Protein AF-A0A2N0QJ60-F1 (afdb_monomer)

Secondary structure (DSSP, 8-state)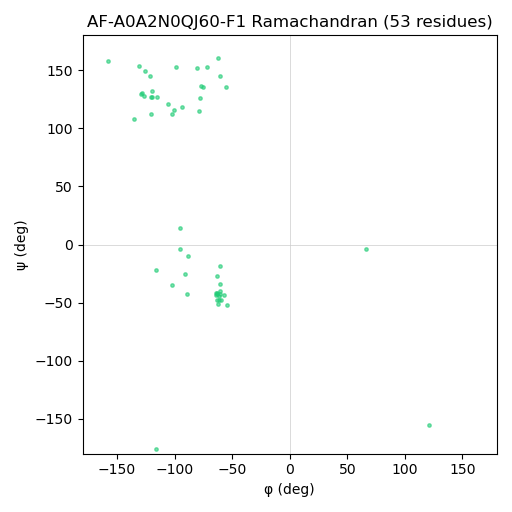:
-HHHHHHHHHHHHHHHHHS-SSS-EEEEEEETTEEEEEEEE-TT-SS-EEEE---

Nearest PDB structures (foldseek):
  4hn3-assembly2_D  TM=9.495E-01  e=3.970E-05  Listeria monocytogenes EGD-e
  4hn3-assembly1_A  TM=9.413E-01  e=1.537E-04  Listeria monocytogenes EGD-e
  4hn3-assembly2_C  TM=9.476E-01  e=1.989E-04  Listeria monocytogenes EGD-e
  2qx2-assembly1_A  TM=9.093E-01  e=9.504E-03  Staphylococcus aureus subsp. aureus Mu50
  3n2q-assembly1_A-2  TM=9.373E-01  e=1.811E-02  Bacillus cereus ATCC 14579

Solvent-accessible surface area (backbone atoms only — not comparable to full-atom values): 3393 Å² total; per-residue (Å²): 101,74,65,60,53,55,51,50,53,52,49,54,55,49,47,72,73,72,50,78,56,84,45,73,46,78,47,81,42,68,57,100,91,42,74,43,33,42,37,41,30,62,49,70,57,91,70,66,51,75,47,74,56,76,130

Organism: NCBI:txid588596

Foldseek 3Di:
DVVLVVVVVVVQVCCLVPPAQQAWDWDFDADPVGTQKIWTHHRPDNGIDIDGDDD

InterPro domains:
  IPR011426 CamS sex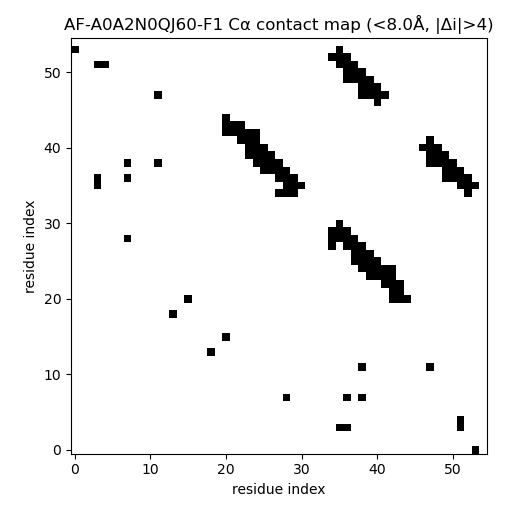 pheromone cAM373 [PF07537] (2-47)

Mean predicted aligned error: 2.58 Å

Radius of gyration: 11.39 Å; Cα contacts (8 Å, |Δi|>4): 70; chains: 1; boundin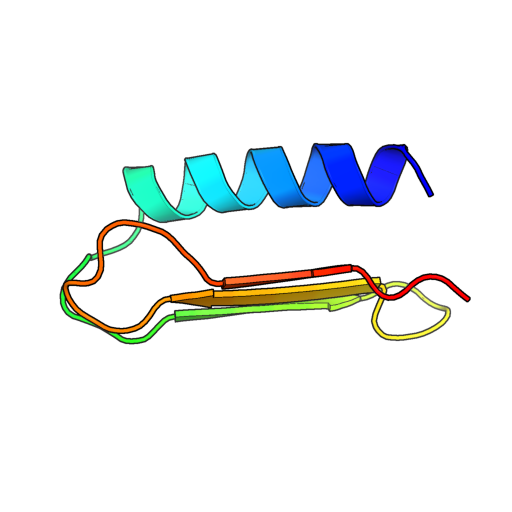g box: 30×16×28 Å

pLDDT: mean 95.11, std 5.4, range [64.44, 98.19]

Sequence (55 aa):
STEIIGFTQFLSGVMMNQLPNDVDIEVNITSVNGTEALILKEANEKEPFVHIYNY

Structure (mmCIF, N/CA/C/O backbone):
data_AF-A0A2N0QJ60-F1
#
_entry.id   AF-A0A2N0QJ60-F1
#
loop_
_atom_site.group_PDB
_atom_site.id
_atom_site.type_symbol
_atom_site.label_atom_id
_atom_site.label_alt_id
_atom_site.label_comp_id
_atom_site.label_asym_id
_atom_site.label_entity_id
_atom_site.label_seq_id
_atom_site.pdbx_PDB_ins_code
_atom_site.Cartn_x
_atom_site.Cartn_y
_atom_site.Cartn_z
_atom_site.occupancy
_atom_site.B_iso_or_equiv
_atom_site.auth_seq_id
_atom_site.auth_comp_id
_atom_site.auth_asym_id
_atom_site.auth_atom_id
_atom_site.pdbx_PDB_model_num
ATOM 1 N N . SER A 1 1 ? 14.874 3.052 -5.228 1.00 84.12 1 SER A N 1
ATOM 2 C CA . SER A 1 1 ? 14.730 4.250 -6.103 1.00 84.12 1 SER A CA 1
ATOM 3 C C . SER A 1 1 ? 13.825 5.293 -5.443 1.00 84.12 1 SER A C 1
ATOM 5 O O . SER A 1 1 ? 12.835 4.898 -4.838 1.00 84.12 1 SER A O 1
ATOM 7 N N . THR A 1 2 ? 14.123 6.599 -5.534 1.00 93.25 2 THR A N 1
ATOM 8 C CA . THR A 1 2 ? 13.309 7.677 -4.914 1.00 93.25 2 THR A CA 1
ATOM 9 C C . THR A 1 2 ? 11.871 7.725 -5.439 1.00 93.25 2 THR A C 1
ATOM 11 O O . THR A 1 2 ? 10.950 8.007 -4.678 1.00 93.25 2 THR A O 1
ATOM 14 N N . GLU A 1 3 ? 11.6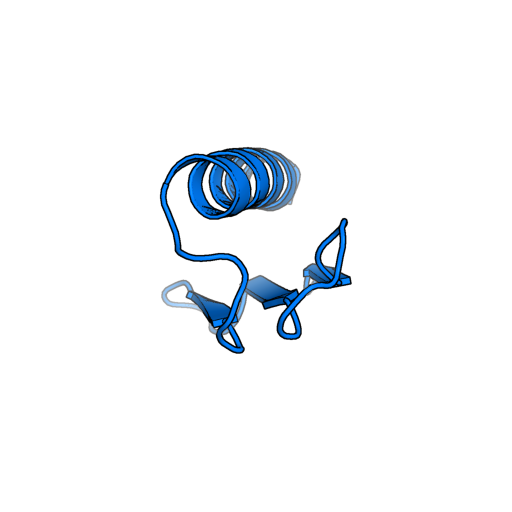64 7.405 -6.718 1.00 94.81 3 GLU A N 1
ATOM 15 C CA . GLU A 1 3 ? 10.334 7.363 -7.339 1.00 94.81 3 GLU A CA 1
ATOM 16 C C . GLU A 1 3 ? 9.422 6.327 -6.671 1.00 94.81 3 GLU A C 1
ATOM 18 O O . GLU A 1 3 ? 8.308 6.658 -6.274 1.00 94.81 3 GLU A O 1
ATOM 23 N N . ILE A 1 4 ? 9.925 5.104 -6.461 1.00 95.25 4 ILE A N 1
ATOM 24 C CA . ILE A 1 4 ? 9.183 4.021 -5.796 1.00 95.25 4 ILE A CA 1
ATOM 25 C C . ILE A 1 4 ? 8.791 4.419 -4.373 1.00 95.25 4 ILE A C 1
ATOM 27 O O . ILE A 1 4 ? 7.666 4.161 -3.951 1.00 95.25 4 ILE A O 1
ATOM 31 N N . ILE A 1 5 ? 9.682 5.100 -3.645 1.00 95.94 5 ILE A N 1
ATOM 32 C CA . ILE A 1 5 ? 9.384 5.595 -2.294 1.00 95.94 5 ILE A CA 1
ATOM 33 C C . ILE A 1 5 ? 8.226 6.599 -2.341 1.00 95.94 5 ILE A C 1
ATOM 35 O O . ILE A 1 5 ? 7.249 6.434 -1.612 1.00 95.94 5 ILE A O 1
ATOM 39 N N . GLY A 1 6 ? 8.303 7.609 -3.214 1.00 97.19 6 GLY A N 1
ATOM 40 C CA . GLY A 1 6 ? 7.258 8.630 -3.335 1.00 97.19 6 GLY A CA 1
ATOM 41 C C . GLY A 1 6 ? 5.914 8.058 -3.794 1.00 97.19 6 GLY A C 1
ATOM 42 O O . GLY A 1 6 ? 4.870 8.396 -3.237 1.00 97.19 6 GLY A O 1
ATOM 43 N N . PHE A 1 7 ? 5.934 7.139 -4.760 1.00 96.62 7 PHE A N 1
ATOM 44 C CA . PHE A 1 7 ? 4.733 6.459 -5.238 1.00 96.62 7 PHE A CA 1
ATOM 45 C C . PHE A 1 7 ? 4.085 5.595 -4.148 1.00 96.62 7 PHE A C 1
ATOM 47 O O . PHE A 1 7 ? 2.874 5.666 -3.948 1.00 96.62 7 PHE A O 1
ATOM 54 N N . THR A 1 8 ? 4.889 4.844 -3.390 1.00 97.38 8 THR A N 1
ATOM 55 C CA . THR A 1 8 ? 4.400 4.022 -2.271 1.00 97.38 8 THR A CA 1
ATOM 56 C C . THR A 1 8 ? 3.777 4.892 -1.178 1.00 97.38 8 THR A C 1
ATOM 58 O O . THR A 1 8 ? 2.695 4.581 -0.693 1.00 97.38 8 THR A O 1
ATOM 61 N N . GLN A 1 9 ? 4.396 6.028 -0.834 1.00 96.62 9 GLN A N 1
ATOM 62 C CA . GLN A 1 9 ? 3.834 6.982 0.133 1.00 96.62 9 GLN A CA 1
ATOM 63 C C . GLN A 1 9 ? 2.486 7.552 -0.326 1.00 96.62 9 GLN A C 1
ATOM 65 O O . GLN A 1 9 ? 1.543 7.623 0.464 1.00 96.62 9 GLN A O 1
ATOM 70 N N . PHE A 1 10 ? 2.381 7.935 -1.602 1.00 97.50 10 PHE A N 1
ATOM 71 C CA . PHE A 1 10 ? 1.127 8.408 -2.184 1.00 97.50 10 PHE A CA 1
ATOM 72 C C . PHE A 1 10 ? 0.030 7.336 -2.108 1.00 97.50 10 PHE A C 1
ATOM 74 O O . PHE A 1 10 ? -1.073 7.623 -1.640 1.00 97.50 10 PHE A O 1
ATOM 81 N N . LEU A 1 11 ? 0.341 6.097 -2.503 1.00 97.12 11 LEU A N 1
ATOM 82 C CA . LEU A 1 11 ? -0.594 4.972 -2.438 1.00 97.12 11 LEU A CA 1
ATOM 83 C C . LEU A 1 11 ? -1.053 4.668 -1.010 1.00 97.12 11 LEU A C 1
ATOM 85 O O . LEU A 1 11 ? -2.250 4.481 -0.807 1.00 97.12 11 LEU A O 1
ATOM 89 N N . SER A 1 12 ? -0.152 4.682 -0.022 1.00 96.56 12 SER A N 1
ATOM 90 C CA . SER A 1 12 ? -0.526 4.507 1.388 1.00 96.56 12 SER A CA 1
ATOM 91 C C . SER A 1 12 ? -1.550 5.554 1.832 1.00 96.56 12 SER A C 1
ATOM 93 O O . SER A 1 12 ? -2.547 5.214 2.466 1.00 96.56 12 SER A O 1
ATOM 95 N N . GLY A 1 13 ? -1.353 6.822 1.454 1.00 96.25 13 GLY A N 1
ATOM 96 C CA . GLY A 1 13 ? -2.308 7.891 1.748 1.00 96.25 13 GLY A CA 1
ATOM 97 C C . GLY A 1 13 ? -3.659 7.694 1.057 1.00 96.25 13 GLY A C 1
ATOM 98 O O . GLY A 1 13 ? -4.703 7.901 1.671 1.00 96.25 13 GLY A O 1
ATOM 99 N N . VAL A 1 14 ? -3.665 7.272 -0.209 1.00 96.69 14 VAL A N 1
ATOM 100 C CA . VAL A 1 14 ? -4.905 6.971 -0.944 1.00 96.69 14 VAL A CA 1
ATOM 101 C C . VAL A 1 14 ? -5.657 5.809 -0.298 1.00 96.69 14 VAL A C 1
ATOM 103 O O . VAL A 1 14 ? -6.849 5.939 -0.031 1.00 96.69 14 VAL A O 1
ATOM 106 N N . MET A 1 15 ? -4.959 4.716 0.013 1.00 95.62 15 MET A N 1
ATOM 107 C CA . MET A 1 15 ? -5.515 3.534 0.671 1.00 95.62 15 MET A CA 1
ATOM 108 C C . MET A 1 15 ? -6.210 3.899 1.984 1.00 95.62 15 MET A C 1
ATOM 110 O O . MET A 1 15 ? -7.380 3.573 2.155 1.00 95.62 15 MET A O 1
ATOM 114 N N . MET A 1 16 ? -5.526 4.621 2.877 1.00 94.44 16 MET A N 1
ATOM 115 C CA . MET A 1 16 ? -6.086 5.003 4.181 1.00 94.44 16 MET A CA 1
ATOM 116 C C . MET A 1 16 ? -7.312 5.920 4.073 1.00 94.44 16 MET A C 1
ATOM 118 O O . MET A 1 16 ? -8.149 5.928 4.969 1.00 94.44 16 MET A O 1
ATOM 122 N N . ASN A 1 17 ? -7.420 6.701 2.995 1.00 95.81 17 ASN A N 1
ATOM 123 C CA . ASN A 1 17 ? -8.523 7.642 2.799 1.00 95.81 17 ASN A CA 1
ATOM 124 C C . ASN A 1 17 ? -9.723 7.046 2.051 1.00 95.81 17 ASN A C 1
ATOM 126 O O . ASN A 1 17 ? -10.825 7.579 2.167 1.00 95.81 17 ASN A O 1
ATOM 130 N N . GLN A 1 18 ? -9.515 6.015 1.229 1.00 96.19 18 GLN A N 1
ATOM 131 C CA . GLN A 1 18 ? -10.533 5.523 0.293 1.00 96.19 18 GLN A CA 1
ATOM 132 C C . GLN A 1 18 ? -10.997 4.097 0.575 1.00 96.19 18 GLN A C 1
ATOM 134 O O . GLN A 1 18 ? -12.087 3.734 0.131 1.00 96.19 18 GLN A O 1
ATOM 139 N N . LEU A 1 19 ? -10.198 3.285 1.273 1.00 95.44 19 LEU A N 1
ATOM 140 C CA . LEU A 1 19 ? -10.537 1.890 1.541 1.00 95.44 19 LEU A CA 1
ATOM 141 C C . LEU A 1 19 ? -11.123 1.706 2.952 1.00 95.44 19 LEU A C 1
ATOM 143 O O . LEU A 1 19 ? -10.830 2.501 3.850 1.00 95.44 19 LEU A O 1
ATOM 147 N N . PRO A 1 20 ? -11.975 0.683 3.159 1.00 96.25 20 PRO A N 1
ATOM 148 C CA . PRO A 1 20 ? -12.527 0.375 4.473 1.00 96.25 20 PRO A CA 1
ATOM 149 C C . PRO A 1 20 ? -11.420 0.049 5.477 1.00 96.25 20 PRO A C 1
ATOM 151 O O . PRO A 1 20 ? -10.421 -0.574 5.126 1.00 96.25 20 PRO A O 1
ATOM 154 N N . ASN A 1 21 ? -11.610 0.446 6.735 1.00 96.00 21 ASN A N 1
ATOM 155 C CA . ASN A 1 21 ? -10.637 0.157 7.788 1.00 96.00 21 ASN A CA 1
ATOM 156 C C . ASN A 1 21 ?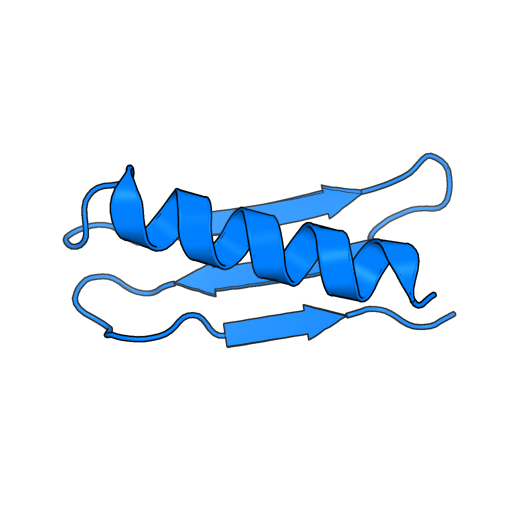 -10.881 -1.198 8.471 1.00 96.00 21 ASN A C 1
ATOM 158 O O . ASN A 1 21 ? -10.057 -1.620 9.260 1.00 96.00 21 ASN A O 1
ATOM 162 N N . ASP A 1 22 ? -11.995 -1.881 8.222 1.00 97.38 22 ASP A N 1
ATOM 163 C CA . ASP A 1 22 ? -12.400 -3.117 8.909 1.00 97.38 22 ASP A CA 1
ATOM 164 C C . ASP A 1 22 ? -12.002 -4.402 8.165 1.00 97.38 22 ASP A C 1
ATOM 166 O O . ASP A 1 22 ? -12.477 -5.489 8.496 1.00 97.38 22 ASP A O 1
ATOM 170 N N . VAL A 1 23 ? -11.110 -4.285 7.181 1.00 97.50 23 VAL A N 1
ATOM 171 C CA . VAL A 1 23 ? -10.588 -5.400 6.388 1.00 97.50 23 VAL A CA 1
ATOM 172 C C . VAL A 1 23 ? -9.069 -5.343 6.309 1.00 97.50 23 VAL A C 1
ATOM 174 O O . VAL A 1 23 ? -8.474 -4.267 6.377 1.00 97.50 23 VAL A O 1
ATOM 177 N N . ASP A 1 24 ? -8.455 -6.507 6.124 1.00 98.19 24 ASP A N 1
ATOM 178 C CA . ASP A 1 24 ? -7.033 -6.598 5.816 1.00 98.19 24 ASP A CA 1
ATOM 179 C C . ASP A 1 24 ? -6.794 -6.199 4.356 1.00 98.19 24 ASP A C 1
ATOM 181 O O . ASP A 1 24 ? -7.521 -6.616 3.447 1.00 98.19 24 ASP A O 1
ATOM 185 N N . ILE A 1 25 ? -5.766 -5.387 4.125 1.00 97.50 25 ILE A N 1
ATOM 186 C CA . ILE A 1 25 ? -5.396 -4.883 2.805 1.00 97.50 25 ILE A CA 1
ATOM 187 C C . ILE A 1 25 ? -3.923 -5.192 2.552 1.00 97.50 25 ILE A C 1
ATOM 189 O O . ILE A 1 25 ? -3.044 -4.822 3.329 1.00 97.50 25 ILE A O 1
ATOM 193 N N . GLU A 1 26 ? -3.662 -5.822 1.411 1.00 97.81 26 GLU A N 1
ATOM 194 C CA . GLU A 1 26 ? -2.326 -6.049 0.875 1.00 97.81 26 GLU A CA 1
ATOM 195 C C . GLU A 1 26 ? -2.216 -5.379 -0.496 1.00 97.81 26 GLU A C 1
ATOM 197 O O . GLU A 1 26 ? -3.036 -5.612 -1.388 1.00 97.81 26 GLU A O 1
ATOM 202 N N . VAL A 1 27 ? -1.188 -4.548 -0.674 1.00 97.25 27 VAL A N 1
ATOM 203 C CA . VAL A 1 27 ? -0.866 -3.917 -1.958 1.00 97.25 27 VAL A CA 1
ATOM 204 C C . VAL A 1 27 ? 0.539 -4.331 -2.371 1.00 97.25 27 VAL A C 1
ATOM 206 O O . VAL A 1 27 ? 1.528 -3.921 -1.762 1.00 97.25 27 VAL A O 1
ATOM 209 N N . ASN A 1 28 ? 0.618 -5.113 -3.446 1.00 97.38 28 ASN A N 1
ATOM 210 C CA . ASN A 1 28 ? 1.869 -5.474 -4.103 1.00 97.38 28 ASN A CA 1
ATOM 211 C C . ASN A 1 28 ? 2.159 -4.500 -5.248 1.00 97.38 28 ASN A C 1
ATOM 213 O O . ASN A 1 28 ? 1.393 -4.414 -6.209 1.00 97.38 28 ASN A O 1
ATOM 217 N N . ILE A 1 29 ? 3.277 -3.781 -5.154 1.00 96.19 29 ILE A N 1
ATOM 218 C CA . ILE A 1 29 ? 3.746 -2.855 -6.189 1.00 96.19 29 ILE A CA 1
ATOM 219 C C . ILE A 1 29 ? 4.846 -3.561 -6.982 1.00 96.19 29 ILE A C 1
ATOM 221 O O . ILE A 1 29 ? 5.906 -3.878 -6.441 1.00 96.19 29 ILE A O 1
ATOM 225 N N . THR A 1 30 ? 4.601 -3.803 -8.270 1.00 96.12 30 THR A N 1
ATOM 226 C CA . THR A 1 30 ? 5.501 -4.562 -9.154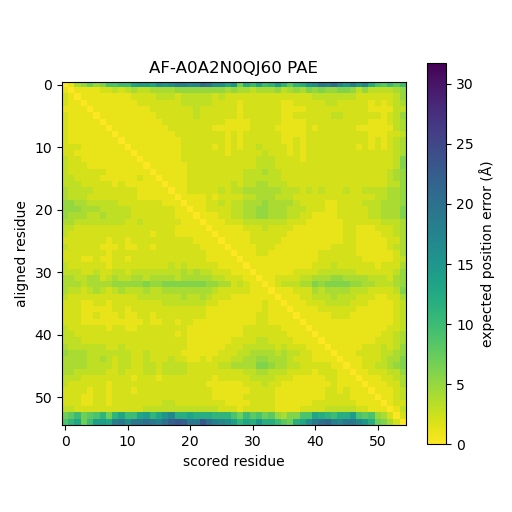 1.00 96.12 30 THR A CA 1
ATOM 227 C C . THR A 1 30 ? 5.867 -3.780 -10.411 1.00 96.12 30 THR A C 1
ATOM 229 O O . THR A 1 30 ? 5.040 -3.042 -10.947 1.00 96.12 30 THR A O 1
ATOM 232 N N . SER A 1 31 ? 7.068 -4.014 -10.933 1.00 93.38 31 SER A N 1
ATOM 233 C CA . SER A 1 31 ? 7.524 -3.574 -12.252 1.00 93.38 31 SER A CA 1
ATOM 234 C C . SER A 1 31 ? 7.819 -4.775 -13.161 1.00 93.38 31 SER A C 1
ATOM 236 O O . SER A 1 31 ? 7.646 -5.933 -12.777 1.00 93.38 31 SER A O 1
ATOM 238 N N . VAL A 1 32 ? 8.318 -4.512 -14.372 1.00 94.69 32 VAL A N 1
ATOM 239 C CA . VAL A 1 32 ? 8.841 -5.562 -15.267 1.00 94.69 32 VAL A CA 1
ATOM 240 C C . VAL A 1 32 ? 10.028 -6.331 -14.667 1.00 94.69 32 VAL A C 1
ATOM 242 O O . VAL A 1 32 ? 10.321 -7.431 -15.126 1.00 94.69 32 VAL A O 1
ATOM 245 N N . ASN A 1 33 ? 10.694 -5.774 -13.650 1.00 90.25 33 ASN A N 1
ATOM 246 C CA . ASN A 1 33 ? 11.856 -6.367 -12.987 1.00 90.25 33 ASN A CA 1
ATOM 247 C C . ASN A 1 33 ? 11.497 -7.155 -11.716 1.00 90.25 33 ASN A C 1
ATOM 249 O O . ASN A 1 33 ? 12.380 -7.772 -11.124 1.00 90.25 33 ASN A O 1
ATOM 253 N N . GLY A 1 34 ? 10.225 -7.159 -11.304 1.00 93.69 34 GLY A N 1
ATOM 254 C CA . GLY A 1 34 ? 9.757 -7.860 -10.109 1.00 93.69 34 GLY A CA 1
ATOM 255 C C . GLY A 1 34 ? 9.098 -6.938 -9.087 1.00 93.69 34 GLY A C 1
ATOM 256 O O . GLY A 1 34 ? 8.539 -5.897 -9.434 1.00 93.69 34 GLY A O 1
ATOM 257 N N . THR A 1 35 ? 9.106 -7.358 -7.824 1.00 95.94 35 THR A N 1
ATOM 258 C CA . THR A 1 35 ? 8.455 -6.633 -6.727 1.00 95.94 35 THR A CA 1
ATOM 259 C C . THR A 1 35 ? 9.301 -5.446 -6.285 1.00 95.94 35 THR A C 1
ATOM 261 O O . THR A 1 35 ? 10.459 -5.605 -5.925 1.00 95.94 35 THR A O 1
ATOM 264 N N . GLU A 1 36 ? 8.699 -4.262 -6.262 1.00 96.69 36 GLU A N 1
ATOM 265 C CA . GLU A 1 36 ? 9.358 -3.008 -5.880 1.00 96.69 36 GLU A CA 1
ATOM 266 C C . GLU A 1 36 ? 8.988 -2.593 -4.450 1.00 96.69 36 GLU A C 1
ATOM 268 O O . GLU A 1 36 ? 9.812 -2.042 -3.718 1.00 96.69 36 GLU A O 1
ATOM 273 N N . ALA A 1 37 ? 7.750 -2.869 -4.021 1.00 97.38 37 ALA A N 1
ATOM 274 C CA . ALA A 1 37 ? 7.291 -2.583 -2.665 1.00 97.38 37 ALA A CA 1
ATOM 275 C C . ALA A 1 37 ? 6.082 -3.434 -2.248 1.00 97.38 37 ALA A C 1
ATOM 277 O O . ALA A 1 37 ? 5.318 -3.920 -3.085 1.00 9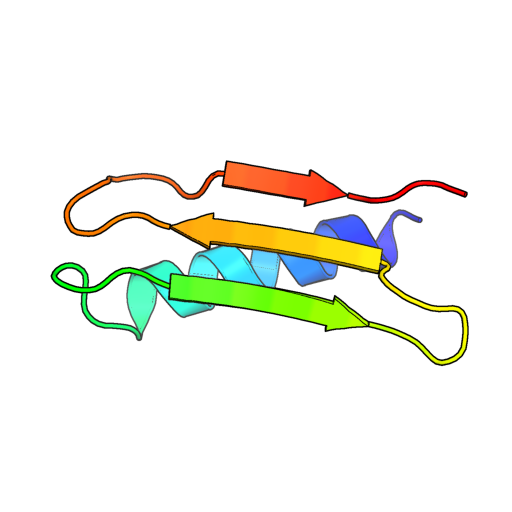7.38 37 ALA A O 1
ATOM 278 N N . LEU A 1 38 ? 5.904 -3.563 -0.935 1.00 97.88 38 LEU A N 1
ATOM 279 C CA . LEU A 1 38 ? 4.775 -4.215 -0.280 1.00 97.88 38 LEU A CA 1
ATOM 280 C C . LEU A 1 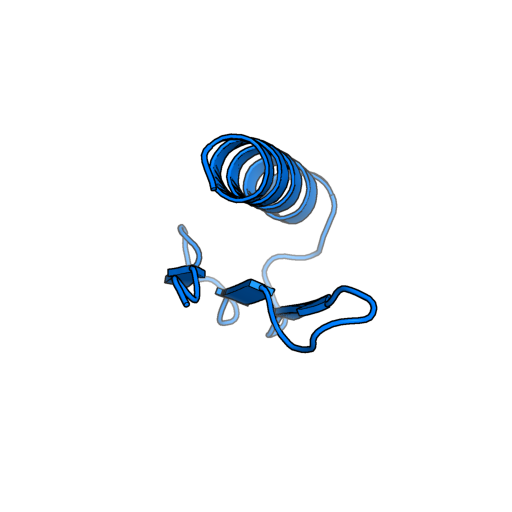38 ? 4.182 -3.267 0.766 1.00 97.88 38 LEU A C 1
ATOM 282 O O . LEU A 1 38 ? 4.913 -2.731 1.603 1.00 97.88 38 LEU A O 1
ATOM 286 N N . ILE A 1 39 ? 2.862 -3.092 0.735 1.00 98.12 39 ILE A N 1
ATOM 287 C CA . ILE A 1 39 ? 2.097 -2.406 1.779 1.00 98.12 39 ILE A CA 1
ATOM 288 C C . ILE A 1 39 ? 1.156 -3.427 2.415 1.00 98.12 39 ILE A C 1
ATOM 290 O O . ILE A 1 39 ? 0.381 -4.068 1.706 1.00 98.12 39 ILE A O 1
ATOM 294 N N . LEU A 1 40 ? 1.207 -3.553 3.740 1.00 98.12 40 LEU A N 1
ATOM 295 C CA . LEU A 1 40 ? 0.290 -4.376 4.525 1.00 98.12 40 LEU A CA 1
ATOM 296 C C . LEU A 1 40 ? -0.457 -3.493 5.515 1.00 98.12 40 LEU A C 1
ATOM 298 O O . LEU A 1 40 ? 0.152 -2.701 6.235 1.00 98.12 40 LEU A O 1
ATOM 302 N N . LYS A 1 41 ? -1.774 -3.641 5.573 1.00 97.81 41 LYS A N 1
ATOM 303 C CA . LYS A 1 41 ? -2.625 -2.936 6.523 1.00 97.81 41 LYS A CA 1
ATOM 304 C C . LYS A 1 41 ? -3.623 -3.913 7.121 1.00 97.81 41 LYS A C 1
ATOM 306 O O . LYS A 1 41 ? -4.556 -4.325 6.446 1.00 97.81 41 LYS A O 1
ATOM 311 N N . GLU A 1 42 ? -3.425 -4.257 8.387 1.00 98.06 42 GLU A N 1
ATOM 312 C CA . GLU A 1 42 ? -4.377 -5.084 9.129 1.00 98.06 42 GLU A CA 1
ATOM 313 C C . GLU A 1 42 ? -5.650 -4.292 9.451 1.00 98.06 42 GLU A C 1
ATOM 315 O O . GLU A 1 42 ? -5.624 -3.056 9.587 1.00 98.06 42 GLU A O 1
ATOM 320 N N . ALA A 1 43 ? -6.767 -4.998 9.588 1.00 97.50 43 ALA A N 1
ATOM 321 C CA . ALA A 1 43 ? -8.042 -4.417 9.969 1.00 97.50 43 ALA A CA 1
ATOM 322 C C . ALA A 1 43 ? -7.924 -3.636 11.289 1.00 97.50 43 ALA A C 1
ATOM 324 O O . ALA A 1 43 ? -7.367 -4.093 12.282 1.00 97.50 43 ALA A O 1
ATOM 325 N N . ASN A 1 44 ? -8.515 -2.448 11.311 1.00 97.12 44 ASN A N 1
ATOM 326 C CA . ASN A 1 44 ? -8.601 -1.499 12.418 1.00 97.12 44 ASN A CA 1
ATOM 327 C C . ASN A 1 44 ? -7.278 -0.867 12.867 1.00 97.12 44 ASN A C 1
ATOM 329 O O . ASN A 1 44 ? -7.309 0.038 13.702 1.00 97.12 44 ASN A O 1
ATOM 333 N N . GLU A 1 45 ? -6.139 -1.260 12.291 1.00 96.69 45 GLU A N 1
ATOM 334 C CA . GLU A 1 45 ? -4.871 -0.572 12.538 1.00 96.69 45 GLU A CA 1
ATOM 335 C C . GLU A 1 45 ? -4.916 0.886 12.064 1.00 96.69 45 GLU A C 1
ATOM 337 O O . GLU A 1 45 ? -5.750 1.277 11.245 1.00 96.69 45 GLU A O 1
ATOM 342 N N . LYS A 1 46 ? -4.020 1.730 12.567 1.00 91.94 46 LYS A N 1
ATOM 343 C CA . LYS A 1 46 ? -3.987 3.134 12.128 1.00 91.94 46 LYS A CA 1
ATOM 344 C C . LYS A 1 46 ? -3.082 3.339 10.919 1.00 91.94 46 LYS A C 1
ATOM 346 O O . LYS A 1 46 ? -3.440 4.063 9.999 1.00 91.94 46 LYS A O 1
ATOM 351 N N . GLU A 1 47 ? -1.923 2.699 10.935 1.00 94.81 47 GLU A N 1
ATOM 352 C CA . GLU A 1 47 ? -0.859 2.914 9.960 1.00 94.81 47 GLU A CA 1
ATOM 353 C C . GLU A 1 47 ? -0.532 1.592 9.257 1.00 94.81 47 GLU A C 1
ATOM 355 O O . GLU A 1 47 ? -0.589 0.535 9.890 1.00 94.81 47 GLU A O 1
ATOM 360 N N . PRO A 1 48 ? -0.190 1.613 7.961 1.00 97.25 48 PRO A N 1
ATOM 361 C CA . PRO A 1 48 ? 0.270 0.420 7.274 1.00 97.25 48 PRO A CA 1
ATOM 362 C C . PRO A 1 48 ? 1.745 0.121 7.555 1.00 97.25 48 PRO A C 1
ATOM 364 O O . PRO A 1 48 ? 2.567 1.022 7.735 1.00 97.25 48 PRO A O 1
ATOM 367 N N . PHE A 1 49 ? 2.105 -1.156 7.485 1.00 97.94 49 PHE A N 1
ATOM 368 C CA . PHE A 1 49 ? 3.484 -1.583 7.295 1.00 97.94 49 PHE A CA 1
ATOM 369 C C . PHE A 1 49 ? 3.883 -1.391 5.828 1.00 97.94 49 PHE A C 1
ATOM 371 O O . PHE A 1 49 ? 3.130 -1.735 4.918 1.00 97.94 49 PHE A O 1
ATOM 378 N N . VAL A 1 50 ? 5.087 -0.864 5.599 1.00 97.38 50 VAL A N 1
ATOM 379 C CA . VAL A 1 50 ? 5.633 -0.639 4.257 1.00 97.38 50 VAL A CA 1
ATOM 380 C C . VAL A 1 50 ? 7.026 -1.245 4.163 1.00 97.38 50 VAL A C 1
ATOM 382 O O . VAL A 1 50 ? 7.902 -0.938 4.973 1.00 97.38 50 VAL A O 1
ATOM 385 N N . HIS A 1 51 ? 7.252 -2.047 3.126 1.00 96.81 51 HIS A N 1
ATOM 386 C CA . HIS A 1 51 ? 8.571 -2.532 2.739 1.00 96.81 51 HIS A CA 1
ATOM 387 C C . HIS A 1 51 ? 8.897 -2.085 1.314 1.00 96.81 51 HIS A C 1
ATOM 389 O O . HIS A 1 51 ? 8.122 -2.332 0.395 1.00 96.81 51 HIS A O 1
ATOM 395 N N . ILE A 1 52 ? 10.052 -1.443 1.130 1.00 95.94 52 ILE A N 1
ATOM 396 C CA . ILE A 1 52 ? 10.580 -1.074 -0.188 1.00 95.94 52 ILE A CA 1
ATOM 397 C C . ILE A 1 52 ? 11.733 -2.022 -0.506 1.00 95.94 52 ILE A C 1
ATOM 399 O O . ILE A 1 52 ? 12.723 -2.049 0.230 1.00 95.94 52 ILE A O 1
ATOM 403 N N . TYR A 1 53 ? 11.623 -2.766 -1.602 1.00 94.19 53 TYR A N 1
ATOM 404 C CA . TYR A 1 53 ? 12.703 -3.612 -2.089 1.00 94.19 53 TYR A CA 1
ATOM 405 C C . TYR A 1 53 ? 13.714 -2.719 -2.819 1.00 94.19 53 TYR A C 1
ATOM 407 O O . TYR A 1 53 ? 13.404 -2.083 -3.822 1.00 94.19 53 TYR A O 1
ATOM 415 N N . ASN A 1 54 ? 14.929 -2.615 -2.279 1.00 76.81 54 ASN A N 1
ATOM 416 C CA . ASN A 1 54 ? 16.052 -1.993 -2.976 1.00 76.81 54 ASN A CA 1
ATOM 417 C C . ASN A 1 54 ? 16.948 -3.116 -3.500 1.00 76.81 54 ASN A C 1
ATOM 419 O O . ASN A 1 54 ? 17.552 -3.835 -2.702 1.00 76.81 54 ASN A O 1
ATOM 423 N N . TYR A 1 55 ? 16.999 -3.254 -4.822 1.00 64.44 55 TYR A N 1
ATOM 424 C CA . TYR A 1 55 ? 17.982 -4.073 -5.528 1.00 64.44 55 TYR A CA 1
ATOM 425 C C . TYR A 1 55 ? 19.271 -3.287 -5.776 1.00 64.44 55 TYR A C 1
ATOM 427 O O . TYR A 1 55 ? 19.178 -2.053 -5.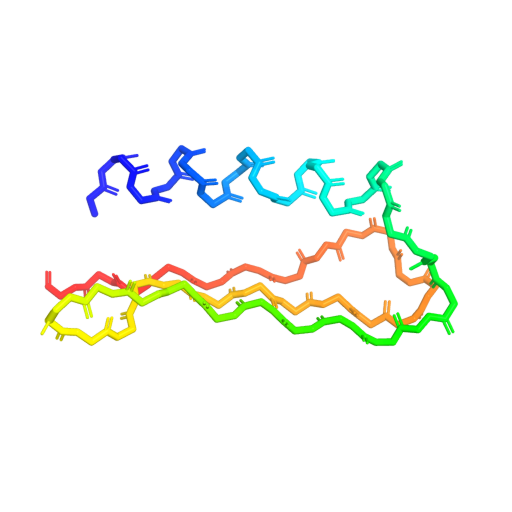991 1.00 64.44 55 TYR A O 1
#